Protein AF-A0A3P1Y7T7-F1 (afdb_monomer)

Mean predicted aligned error: 8.33 Å

Sequence (112 aa):
MSRRGDTLMEVLVALFILALFLPSLFSALGGCLLGAIRIEGADARRYGTDWWFNRLGSTVNVASLASMPRDLPGGGVSFVWSSRVGSHGEVWVTLEARSGTLDSPLVTVRAF

Nearest PDB structures (foldseek):
  5wxk-assembly1_B  TM=7.147E-01  e=1.038E+00  Neisseria meningitidis H44/76
  6j7m-assembly1_M  TM=6.402E-01  e=1.585E+00  Pseudomonas aeruginosa PAO1
  5yvf-assembly2_B  TM=6.743E-01  e=3.272E+00  Arabidopsis thaliana
  3u0k-assembly1_A  TM=3.248E-01  e=1.788E+00  Entacmaea quadricolor

Solvent-accessible surface area (backbone atoms only — not comparable to full-atom values): 6447 Å² total; per-residue (Å²): 140,80,78,73,62,62,58,53,52,52,51,52,51,52,49,52,54,48,60,68,48,45,61,59,52,51,51,50,52,51,50,53,51,54,48,51,55,52,51,53,34,51,52,50,28,51,53,47,48,52,55,54,55,65,69,53,62,82,70,73,47,73,67,61,61,68,70,52,71,51,52,40,90,95,53,73,33,40,49,48,73,52,74,48,76,47,97,86,73,35,36,37,36,42,37,35,25,34,30,75,90,88,55,81,62,48,74,48,74,50,77,69

Radius of gyration: 26.42 Å; Cα contacts (8 Å, |Δi|>4): 109; chains: 1; bounding box: 64×18×77 Å

Foldseek 3Di:
DPPPVVVVVVVVVVVVVCVVCVVVVVVVVVVVVVVVVQVVLVVVLVVQVVVQVVQCPDDHDPVSVVPGDQADVVGQKGKDKDWDQDPVRKIKIWIWIGGDDPDDTDIDIDID

Secondary structure (DSSP, 8-state):
---HHHHHHHHHHHHHHHHHHHHHHHHHHHHHHHHHHHHHHHHHHHHHHHHHHHHH-S---HHHHHTS-SB-TTSS-EEEEEEEE-TTS-EEEEEEEE-SSSS--EEEEEE-

pLDDT: mean 87.45, std 9.62, range [49.44, 96.38]

Structure (mmCIF, N/CA/C/O backbone):
data_AF-A0A3P1Y7T7-F1
#
_entry.id   AF-A0A3P1Y7T7-F1
#
loop_
_atom_site.group_PDB
_atom_site.id
_atom_site.type_symbol
_atom_site.label_atom_id
_atom_site.label_alt_id
_atom_site.label_comp_id
_atom_site.label_asym_id
_atom_site.label_entity_id
_atom_site.label_seq_id
_atom_site.pdbx_PDB_ins_code
_atom_site.Cartn_x
_atom_site.Cartn_y
_atom_site.Cartn_z
_atom_site.occupancy
_atom_site.B_iso_or_equiv
_atom_site.auth_seq_id
_atom_site.auth_comp_id
_atom_site.auth_asym_id
_atom_site.auth_atom_id
_atom_site.pdbx_PDB_model_num
ATOM 1 N N . MET A 1 1 ? 41.407 -1.692 -56.467 1.00 49.44 1 MET A N 1
ATOM 2 C CA . MET A 1 1 ? 41.419 -1.418 -55.011 1.00 49.44 1 MET A CA 1
ATOM 3 C C . MET A 1 1 ? 40.410 -0.317 -54.716 1.00 49.44 1 MET A C 1
ATOM 5 O O . MET A 1 1 ? 40.719 0.839 -54.949 1.00 49.44 1 MET A O 1
ATOM 9 N N . SER A 1 2 ? 39.208 -0.666 -54.252 1.00 51.88 2 SER A N 1
ATOM 10 C CA . SER A 1 2 ? 38.213 0.306 -53.780 1.00 51.88 2 SER A CA 1
ATOM 11 C C . SER A 1 2 ? 37.670 -0.185 -52.439 1.00 51.88 2 SER A C 1
ATOM 13 O O . SER A 1 2 ? 36.662 -0.865 -52.378 1.00 51.88 2 SER A O 1
ATOM 15 N N . ARG A 1 3 ? 38.432 0.053 -51.363 1.00 57.34 3 ARG A N 1
ATOM 16 C CA . ARG A 1 3 ? 38.107 -0.399 -49.993 1.00 57.34 3 ARG A CA 1
ATOM 17 C C . ARG A 1 3 ? 37.400 0.672 -49.146 1.00 57.34 3 ARG A C 1
ATOM 19 O O . ARG A 1 3 ? 37.129 0.439 -47.980 1.00 57.34 3 ARG A O 1
ATOM 26 N N . ARG A 1 4 ? 37.154 1.865 -49.703 1.00 56.28 4 ARG A N 1
ATOM 27 C CA . ARG A 1 4 ? 36.590 3.020 -48.972 1.00 56.28 4 ARG A CA 1
ATOM 28 C C . ARG A 1 4 ? 35.060 3.131 -49.042 1.00 56.28 4 ARG A C 1
ATOM 30 O O . ARG A 1 4 ? 34.495 3.841 -48.223 1.00 56.28 4 ARG A O 1
ATOM 37 N N . GLY A 1 5 ? 34.412 2.472 -50.007 1.00 57.44 5 GLY A N 1
ATOM 38 C CA . GLY A 1 5 ? 32.950 2.495 -50.180 1.00 57.44 5 GLY A CA 1
ATOM 39 C C . GLY A 1 5 ? 32.211 1.439 -49.352 1.00 57.44 5 GLY A C 1
ATOM 40 O O . GLY A 1 5 ? 31.167 1.745 -48.783 1.00 57.44 5 GLY A O 1
ATOM 41 N N . ASP A 1 6 ? 32.788 0.239 -49.220 1.00 65.25 6 ASP A N 1
ATOM 42 C CA . ASP A 1 6 ? 32.192 -0.862 -48.445 1.00 65.25 6 ASP A CA 1
ATOM 43 C C . ASP A 1 6 ? 32.059 -0.518 -46.959 1.00 65.25 6 ASP A C 1
ATOM 45 O O . ASP A 1 6 ? 31.004 -0.725 -46.371 1.00 65.25 6 ASP A O 1
ATOM 49 N N . THR A 1 7 ? 33.082 0.100 -46.363 1.00 79.88 7 THR A N 1
ATOM 50 C CA . T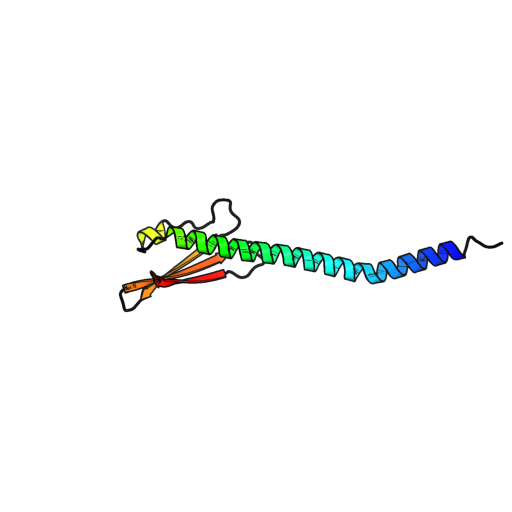HR A 1 7 ? 33.078 0.432 -44.931 1.00 79.88 7 THR A CA 1
ATOM 51 C C . THR A 1 7 ? 32.088 1.539 -44.571 1.00 79.88 7 THR A C 1
ATOM 53 O O . THR A 1 7 ? 31.503 1.510 -43.494 1.00 79.88 7 THR A O 1
ATOM 56 N N . LEU A 1 8 ? 31.858 2.515 -45.458 1.00 84.56 8 LEU A N 1
ATOM 57 C CA . LEU A 1 8 ? 30.873 3.575 -45.219 1.00 84.56 8 LEU A CA 1
ATOM 58 C C . LEU A 1 8 ? 29.440 3.043 -45.332 1.00 84.56 8 LEU A C 1
ATOM 60 O O . LEU A 1 8 ? 28.602 3.365 -44.491 1.00 84.56 8 LEU A O 1
ATOM 64 N N . MET A 1 9 ? 29.165 2.206 -46.334 1.00 88.69 9 MET A N 1
ATOM 65 C CA . MET A 1 9 ? 27.861 1.552 -46.470 1.00 88.69 9 MET A CA 1
ATOM 66 C C . MET A 1 9 ? 27.579 0.610 -45.300 1.00 88.69 9 MET A C 1
ATOM 68 O O . MET A 1 9 ? 26.477 0.629 -44.761 1.00 88.69 9 MET A O 1
ATOM 72 N N . GLU A 1 10 ? 28.575 -0.152 -44.853 1.00 86.38 10 GLU A N 1
ATOM 73 C CA . GLU A 1 10 ? 28.471 -1.023 -43.681 1.00 86.38 10 GLU A CA 1
ATOM 74 C C . GLU A 1 10 ? 28.134 -0.232 -42.407 1.00 86.38 10 GLU A C 1
ATOM 76 O O . GLU A 1 10 ? 27.218 -0.601 -41.673 1.00 86.38 10 GLU A O 1
ATOM 81 N N . VAL A 1 11 ? 28.788 0.916 -42.187 1.00 90.88 11 VAL A N 1
ATOM 82 C CA . VAL A 1 11 ? 28.488 1.810 -41.055 1.00 90.88 11 VAL A CA 1
ATOM 83 C C . VAL A 1 11 ? 27.074 2.391 -41.150 1.00 90.88 11 VAL A C 1
ATOM 85 O O . VAL A 1 11 ? 26.367 2.431 -40.145 1.00 90.88 11 VAL A O 1
ATOM 88 N N . LEU A 1 12 ? 26.625 2.816 -42.334 1.00 93.44 12 LEU A N 1
ATOM 89 C CA . LEU A 1 12 ? 25.268 3.346 -42.519 1.00 93.44 12 LEU A CA 1
ATOM 90 C C . LEU A 1 12 ? 24.197 2.280 -42.280 1.00 93.44 12 LEU A C 1
ATOM 92 O O . LEU A 1 12 ? 23.189 2.562 -41.634 1.00 93.44 12 LEU A O 1
ATOM 96 N N . VAL A 1 13 ? 24.425 1.055 -42.754 1.00 93.31 13 VAL A N 1
ATOM 97 C CA . VAL A 1 13 ? 23.530 -0.080 -42.507 1.00 93.31 13 VAL A CA 1
ATOM 98 C C . VAL A 1 13 ? 23.497 -0.414 -41.017 1.00 93.31 13 VAL A C 1
ATOM 100 O O . VAL A 1 13 ? 22.413 -0.562 -40.457 1.00 93.31 13 VAL A O 1
ATOM 103 N N . ALA A 1 14 ? 24.649 -0.452 -40.343 1.00 91.62 14 ALA A N 1
ATOM 104 C CA . ALA A 1 14 ? 24.716 -0.681 -38.903 1.00 91.62 14 ALA A CA 1
ATOM 105 C C . ALA A 1 14 ? 23.970 0.405 -38.105 1.00 91.62 14 ALA A C 1
ATOM 107 O O . ALA A 1 14 ? 23.218 0.082 -37.187 1.00 91.62 14 ALA A O 1
ATOM 108 N N . LEU A 1 15 ? 24.115 1.681 -38.480 1.00 92.75 15 LEU A N 1
ATOM 109 C CA . LEU A 1 15 ? 23.393 2.794 -37.854 1.00 92.75 15 LEU A CA 1
ATOM 110 C C . LEU A 1 15 ? 21.888 2.731 -38.114 1.00 92.75 15 LEU A C 1
ATOM 112 O O . LEU A 1 15 ? 21.104 2.994 -37.205 1.00 92.75 15 LEU A O 1
ATOM 116 N N . PHE A 1 16 ? 21.474 2.362 -39.326 1.00 93.94 16 PHE A N 1
ATOM 117 C CA . PHE A 1 16 ? 20.064 2.198 -39.664 1.00 93.94 16 PHE A CA 1
ATOM 118 C C . PHE A 1 16 ? 19.428 1.064 -38.853 1.00 93.94 16 PHE A C 1
ATOM 120 O O . PHE A 1 16 ? 18.373 1.249 -38.252 1.00 93.94 16 PHE A O 1
ATOM 127 N N . ILE A 1 17 ? 20.106 -0.081 -38.757 1.00 93.94 17 ILE A N 1
AT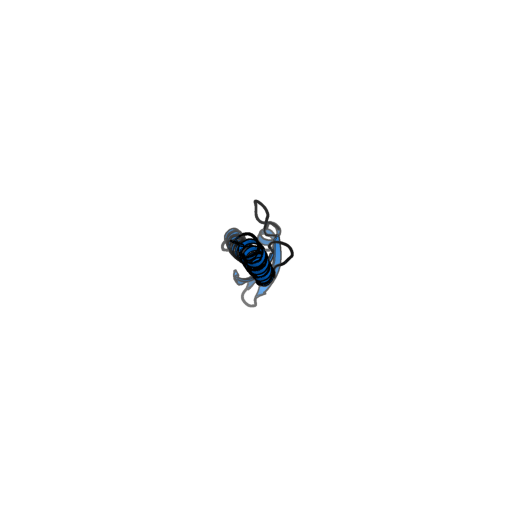OM 128 C CA . ILE A 1 17 ? 19.677 -1.209 -37.925 1.00 93.94 17 ILE A CA 1
ATOM 129 C C . ILE A 1 17 ? 19.592 -0.785 -36.455 1.00 93.94 17 ILE A C 1
ATOM 131 O O . ILE A 1 17 ? 18.576 -1.022 -35.803 1.00 93.94 17 ILE A O 1
ATOM 135 N N . LEU A 1 18 ? 20.617 -0.103 -35.937 1.00 90.94 18 LEU A N 1
ATOM 136 C CA . LEU A 1 18 ? 20.615 0.416 -34.570 1.00 90.94 18 LEU A CA 1
ATOM 137 C C . LEU A 1 18 ? 19.424 1.352 -34.332 1.00 90.94 18 LEU A C 1
ATOM 139 O O . LEU A 1 18 ? 18.742 1.211 -33.321 1.00 90.94 18 LEU A O 1
ATOM 143 N N . ALA A 1 19 ? 19.138 2.259 -35.267 1.00 93.56 19 ALA A N 1
ATOM 144 C CA . ALA A 1 19 ? 18.020 3.194 -35.175 1.00 93.56 19 ALA A CA 1
ATOM 145 C C . ALA A 1 19 ? 16.653 2.491 -35.161 1.00 93.56 19 ALA A C 1
ATOM 147 O O . ALA A 1 19 ? 15.742 2.972 -34.492 1.00 93.56 19 ALA A O 1
ATOM 148 N N . LEU A 1 20 ? 16.508 1.344 -35.833 1.00 95.19 20 LEU A N 1
ATOM 149 C CA . LEU A 1 20 ? 15.283 0.537 -35.781 1.00 95.19 20 LEU A CA 1
ATOM 150 C C . LEU A 1 20 ? 15.092 -0.151 -34.422 1.00 95.19 20 LEU A C 1
ATOM 152 O O . LEU A 1 20 ? 13.964 -0.259 -33.943 1.00 95.19 20 LEU A O 1
ATOM 156 N N . PHE A 1 21 ? 16.177 -0.595 -33.781 1.00 92.50 21 PHE A N 1
ATOM 157 C CA . PHE A 1 21 ? 16.112 -1.256 -32.472 1.00 92.50 21 PHE A CA 1
ATOM 158 C C . PHE A 1 21 ? 16.062 -0.280 -31.294 1.00 92.50 21 PHE A C 1
ATOM 160 O O . PHE A 1 21 ? 15.528 -0.622 -30.236 1.00 92.50 21 PHE A O 1
ATOM 167 N N . LEU A 1 22 ? 16.570 0.941 -31.465 1.00 92.88 22 LEU A N 1
ATOM 168 C CA . LEU A 1 22 ? 16.689 1.931 -30.399 1.00 92.88 22 LEU A CA 1
ATOM 169 C C . LEU A 1 22 ? 15.357 2.208 -29.668 1.00 92.88 22 LEU A C 1
ATOM 171 O O . LEU A 1 22 ? 15.353 2.139 -28.438 1.00 92.88 22 LEU A O 1
ATOM 175 N N . PRO A 1 23 ? 14.211 2.430 -30.351 1.00 91.88 23 PRO A N 1
ATOM 176 C CA . PRO A 1 23 ? 12.934 2.668 -29.678 1.00 91.88 23 PRO A CA 1
ATOM 177 C C . PRO A 1 23 ? 12.517 1.496 -28.790 1.00 91.88 23 PRO A C 1
ATOM 179 O O . PRO A 1 23 ? 12.115 1.701 -27.6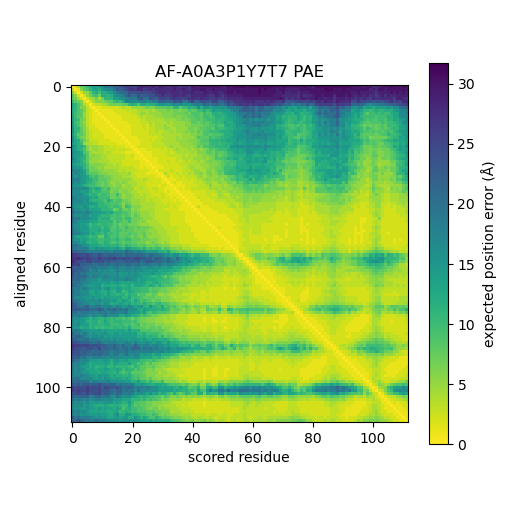48 1.00 91.88 23 PRO A O 1
ATOM 182 N N . SER A 1 24 ? 12.678 0.264 -29.283 1.00 91.25 24 SER A N 1
ATOM 183 C CA . SER A 1 24 ? 12.330 -0.942 -28.526 1.00 91.25 24 SER A CA 1
ATOM 184 C C . SER A 1 24 ? 13.197 -1.107 -27.277 1.00 91.25 24 SER A C 1
ATOM 186 O O . SER A 1 24 ? 12.683 -1.452 -26.214 1.00 91.25 24 SER A O 1
ATOM 188 N N . LEU A 1 25 ? 14.489 -0.773 -27.376 1.00 90.19 25 LEU A N 1
ATOM 189 C CA . LEU A 1 25 ? 15.419 -0.813 -26.254 1.00 90.19 25 LEU A CA 1
ATOM 190 C C . LEU A 1 25 ? 15.042 0.221 -25.188 1.00 90.19 25 LEU A C 1
ATOM 192 O O . LEU A 1 25 ? 14.961 -0.115 -24.008 1.00 90.19 25 LEU A O 1
ATOM 196 N N . PHE A 1 26 ? 14.752 1.460 -25.594 1.00 91.25 26 PHE A N 1
ATOM 197 C CA . PHE A 1 26 ? 14.304 2.505 -24.672 1.00 91.25 26 PHE A CA 1
ATOM 198 C C . PHE A 1 26 ? 12.964 2.163 -24.016 1.00 91.25 26 PHE A C 1
ATOM 200 O O . PHE A 1 26 ? 12.813 2.358 -22.811 1.00 91.25 26 PHE A O 1
ATOM 207 N N . SER A 1 27 ? 12.004 1.615 -24.766 1.00 89.88 27 SER A N 1
ATOM 208 C CA . SER A 1 27 ? 10.724 1.169 -24.206 1.00 89.88 27 SER A CA 1
ATOM 209 C C . SER A 1 27 ? 10.898 0.030 -23.204 1.00 89.88 27 SER A C 1
ATOM 211 O O . SER A 1 27 ? 10.288 0.070 -22.138 1.00 89.88 27 SER A O 1
ATOM 213 N N . ALA A 1 28 ? 11.750 -0.953 -23.503 1.00 90.75 28 ALA A N 1
ATOM 214 C CA . ALA A 1 28 ? 12.040 -2.052 -22.588 1.00 90.75 28 ALA A CA 1
ATOM 215 C C . ALA A 1 28 ? 12.701 -1.547 -21.297 1.00 90.75 28 ALA A C 1
ATOM 217 O O . ALA A 1 28 ? 12.239 -1.871 -20.206 1.00 90.75 28 ALA A O 1
ATOM 218 N N . LEU A 1 29 ? 13.720 -0.689 -21.409 1.00 90.50 29 LEU A N 1
ATOM 219 C CA . LEU A 1 29 ? 14.394 -0.087 -20.256 1.00 90.50 29 LEU A CA 1
ATOM 220 C C . LEU A 1 29 ? 13.437 0.756 -19.407 1.00 90.50 29 LEU A C 1
ATOM 222 O O . LEU A 1 29 ? 13.408 0.612 -18.185 1.00 90.50 29 LEU A O 1
ATOM 226 N N . GLY A 1 30 ? 12.618 1.594 -20.046 1.00 87.50 30 GLY A N 1
ATOM 227 C CA . GLY A 1 30 ? 11.605 2.395 -19.361 1.00 87.50 30 GLY A CA 1
ATOM 228 C C . GLY A 1 30 ? 10.564 1.529 -18.649 1.00 87.50 30 GLY A C 1
ATOM 229 O O . GLY A 1 30 ? 10.228 1.792 -17.495 1.00 87.50 30 GLY A O 1
ATOM 230 N N . GLY A 1 31 ? 10.101 0.458 -19.300 1.00 86.75 31 GLY A N 1
ATOM 231 C CA . GLY A 1 31 ? 9.180 -0.515 -18.716 1.00 86.75 31 GLY A CA 1
ATOM 232 C C . GLY A 1 31 ? 9.774 -1.242 -17.510 1.00 86.75 31 GLY A C 1
ATOM 233 O O . GLY A 1 31 ? 9.118 -1.341 -16.475 1.00 86.75 31 GLY A O 1
ATOM 234 N N . CYS A 1 32 ? 11.029 -1.687 -17.601 1.00 87.56 32 CYS A N 1
ATOM 235 C CA . CYS A 1 32 ? 11.743 -2.312 -16.488 1.00 87.56 32 CYS A CA 1
ATOM 236 C C . CYS A 1 32 ? 11.901 -1.359 -15.298 1.00 87.56 32 CYS A C 1
ATOM 238 O O . CYS A 1 32 ? 11.632 -1.756 -14.166 1.00 87.56 32 CYS A O 1
ATOM 240 N N . LEU A 1 33 ? 12.286 -0.102 -15.542 1.00 87.44 33 LEU A N 1
ATOM 241 C CA . LEU A 1 33 ? 12.459 0.891 -14.481 1.00 87.44 33 LEU A CA 1
ATOM 242 C C . LEU A 1 33 ? 11.132 1.206 -13.779 1.00 87.44 33 LEU A C 1
ATOM 244 O O . LEU A 1 33 ? 11.060 1.187 -12.552 1.00 87.44 33 LEU A O 1
ATOM 248 N N . LEU A 1 34 ? 10.065 1.442 -14.547 1.00 85.81 34 LEU A N 1
ATOM 249 C CA . LEU A 1 34 ? 8.726 1.650 -13.992 1.00 85.81 34 LEU A CA 1
ATOM 250 C C . LEU A 1 34 ? 8.242 0.423 -13.215 1.00 85.81 34 LEU A C 1
ATOM 252 O O . LEU A 1 34 ? 7.636 0.571 -12.157 1.00 85.81 34 LEU A O 1
ATOM 256 N N . GLY A 1 35 ? 8.524 -0.781 -13.717 1.00 83.38 35 GLY A N 1
ATOM 257 C CA . GLY A 1 35 ? 8.232 -2.033 -13.026 1.00 83.38 35 GLY A CA 1
ATOM 258 C C . GLY A 1 35 ? 8.924 -2.116 -11.666 1.00 83.38 35 GLY A C 1
ATOM 259 O O . GLY A 1 35 ? 8.264 -2.404 -10.671 1.00 83.38 35 GLY A O 1
ATOM 260 N N . ALA A 1 36 ? 10.218 -1.796 -11.603 1.00 85.06 36 ALA A N 1
ATOM 261 C CA . ALA A 1 36 ? 10.980 -1.794 -10.356 1.00 85.06 36 ALA A CA 1
ATOM 262 C C . ALA A 1 36 ? 10.405 -0.808 -9.324 1.00 85.06 36 ALA A C 1
ATOM 264 O O . ALA A 1 36 ? 10.158 -1.199 -8.186 1.00 85.06 36 ALA A O 1
ATOM 265 N N . ILE A 1 37 ? 10.091 0.425 -9.742 1.00 85.56 37 ILE A N 1
ATOM 266 C CA . ILE A 1 37 ? 9.494 1.451 -8.865 1.00 85.56 37 ILE A CA 1
ATOM 267 C C . ILE A 1 37 ? 8.135 0.988 -8.314 1.00 85.56 37 ILE A C 1
ATOM 269 O O . ILE A 1 37 ? 7.835 1.187 -7.138 1.00 85.56 37 ILE A O 1
ATOM 273 N N . ARG A 1 38 ? 7.308 0.343 -9.146 1.00 86.38 38 ARG A N 1
ATOM 274 C CA . ARG A 1 38 ? 6.002 -0.190 -8.720 1.00 86.38 38 ARG A CA 1
ATOM 275 C C . ARG A 1 38 ? 6.133 -1.327 -7.709 1.00 86.38 38 ARG A C 1
ATOM 277 O O . ARG A 1 38 ? 5.327 -1.406 -6.783 1.00 86.38 38 ARG A O 1
ATOM 284 N N . ILE A 1 39 ? 7.115 -2.211 -7.890 1.00 87.44 39 ILE A N 1
ATOM 285 C CA . ILE A 1 39 ? 7.383 -3.311 -6.953 1.00 87.44 39 ILE A CA 1
ATOM 286 C C . ILE A 1 39 ? 7.842 -2.745 -5.610 1.00 87.44 39 ILE A C 1
ATOM 288 O O . ILE A 1 39 ? 7.265 -3.091 -4.582 1.00 87.44 39 ILE A O 1
ATOM 292 N N . GLU A 1 40 ? 8.796 -1.812 -5.624 1.00 88.19 40 GLU A N 1
ATOM 293 C CA . GLU A 1 40 ? 9.281 -1.142 -4.415 1.00 88.19 40 GLU A CA 1
ATOM 294 C C . GLU A 1 40 ? 8.140 -0.441 -3.663 1.00 88.19 40 GLU A C 1
ATOM 296 O O . GLU A 1 40 ? 7.985 -0.615 -2.454 1.00 88.19 40 GLU A O 1
ATOM 301 N N . GLY A 1 41 ? 7.272 0.280 -4.380 1.00 88.31 41 GLY A N 1
ATOM 302 C CA . GLY A 1 41 ? 6.085 0.898 -3.794 1.00 88.31 41 GLY A CA 1
ATOM 303 C C . GLY A 1 41 ? 5.114 -0.122 -3.188 1.00 88.31 41 GLY A C 1
ATOM 304 O O . GLY A 1 41 ? 4.582 0.089 -2.095 1.00 88.31 41 GLY A O 1
ATOM 305 N N . ALA A 1 42 ? 4.877 -1.248 -3.863 1.00 89.19 42 ALA A N 1
ATOM 306 C CA . ALA A 1 42 ? 4.006 -2.305 -3.354 1.00 89.19 42 ALA A CA 1
ATOM 307 C C . ALA A 1 42 ? 4.552 -2.939 -2.066 1.00 89.19 42 ALA A C 1
ATOM 309 O O . ALA A 1 42 ? 3.792 -3.133 -1.112 1.00 89.19 42 ALA A O 1
ATOM 310 N N . ASP A 1 43 ? 5.854 -3.211 -2.016 1.00 91.06 43 ASP A N 1
ATOM 311 C CA . ASP A 1 43 ? 6.506 -3.779 -0.839 1.00 91.06 43 ASP A CA 1
ATOM 312 C C . ASP A 1 43 ? 6.549 -2.778 0.320 1.00 91.06 43 ASP A C 1
ATOM 314 O O . ASP A 1 43 ? 6.219 -3.143 1.450 1.00 91.06 43 ASP A O 1
ATOM 318 N N . ALA A 1 44 ? 6.818 -1.496 0.049 1.00 91.44 44 ALA A N 1
ATOM 319 C CA . ALA A 1 44 ? 6.751 -0.436 1.054 1.00 91.44 44 ALA A CA 1
ATOM 320 C C . ALA A 1 44 ? 5.349 -0.318 1.673 1.00 91.44 44 ALA A C 1
ATOM 322 O O . ALA A 1 44 ? 5.214 -0.222 2.894 1.00 91.44 44 ALA A O 1
ATOM 323 N N . ARG A 1 45 ? 4.285 -0.381 0.857 1.00 93.94 45 ARG A N 1
ATOM 324 C CA . ARG A 1 45 ? 2.895 -0.364 1.350 1.00 93.94 45 ARG A CA 1
ATOM 325 C C . ARG A 1 45 ? 2.575 -1.578 2.218 1.00 93.94 45 ARG A C 1
ATOM 327 O O . ARG A 1 45 ? 1.919 -1.411 3.247 1.00 93.94 45 ARG A O 1
ATOM 334 N N . ARG A 1 46 ? 3.023 -2.777 1.831 1.00 93.88 46 ARG A N 1
ATOM 335 C CA . ARG A 1 46 ? 2.838 -4.006 2.625 1.00 93.88 46 ARG A CA 1
ATOM 336 C C . ARG A 1 46 ? 3.542 -3.896 3.970 1.00 93.88 46 ARG A C 1
ATOM 338 O O . ARG A 1 46 ? 2.890 -4.006 5.004 1.00 93.88 46 ARG A O 1
ATOM 345 N N . TYR A 1 47 ? 4.829 -3.562 3.948 1.00 93.69 47 TYR A N 1
ATOM 346 C CA . TYR A 1 47 ? 5.617 -3.344 5.156 1.00 93.69 47 TYR A CA 1
ATOM 347 C C . TYR A 1 47 ? 4.985 -2.281 6.067 1.00 93.69 47 TYR A C 1
ATOM 349 O O . TYR A 1 47 ? 4.811 -2.509 7.262 1.00 93.69 47 TYR A O 1
ATOM 357 N N . GLY A 1 48 ? 4.589 -1.135 5.505 1.00 94.56 48 GLY A N 1
ATOM 358 C CA . GLY A 1 48 ? 3.967 -0.049 6.258 1.00 94.56 48 GLY A CA 1
ATOM 359 C C . GLY A 1 48 ? 2.623 -0.441 6.874 1.00 94.56 48 GLY A C 1
ATOM 360 O O . GLY A 1 48 ? 2.347 -0.076 8.013 1.00 94.56 48 GLY A O 1
ATOM 361 N N . THR A 1 49 ? 1.818 -1.226 6.156 1.00 94.88 49 THR A N 1
ATOM 362 C CA . THR A 1 49 ? 0.542 -1.772 6.648 1.00 94.88 49 THR A CA 1
ATOM 363 C C . THR A 1 49 ? 0.762 -2.699 7.840 1.00 94.88 49 THR A C 1
ATOM 365 O O . THR A 1 49 ? 0.109 -2.539 8.873 1.00 94.88 49 THR A O 1
ATOM 368 N N . ASP A 1 50 ? 1.703 -3.639 7.730 1.00 94.38 50 ASP A N 1
ATOM 369 C CA . ASP A 1 50 ? 2.021 -4.572 8.813 1.00 94.38 50 ASP A CA 1
ATOM 370 C C . ASP A 1 50 ? 2.570 -3.839 10.033 1.00 94.38 50 ASP A C 1
ATOM 372 O O . ASP A 1 50 ? 2.124 -4.068 11.157 1.00 94.38 50 ASP A O 1
ATOM 376 N N . TRP A 1 51 ? 3.484 -2.897 9.813 1.00 94.75 51 TRP A N 1
ATOM 377 C CA . TRP A 1 51 ? 4.010 -2.036 10.862 1.00 94.75 51 TRP A CA 1
ATOM 378 C C . TRP A 1 51 ? 2.900 -1.254 11.583 1.00 94.75 51 TRP A C 1
ATOM 380 O O . TRP A 1 51 ? 2.881 -1.205 12.815 1.00 94.75 51 TRP A O 1
ATOM 390 N N . TRP A 1 52 ? 1.955 -0.682 10.830 1.00 94.94 52 TRP A N 1
ATOM 391 C CA . TRP A 1 52 ? 0.851 0.108 11.374 1.00 94.94 52 TRP A CA 1
ATOM 392 C C . TRP A 1 52 ? -0.077 -0.752 12.239 1.00 94.94 52 TRP A C 1
ATOM 394 O O . TRP A 1 52 ? -0.375 -0.392 13.378 1.00 94.94 52 TRP A O 1
ATOM 404 N N . PHE A 1 53 ? -0.473 -1.933 11.753 1.00 93.12 53 PHE A N 1
ATOM 405 C CA . PHE A 1 53 ? -1.323 -2.841 12.526 1.00 93.12 53 PHE A CA 1
ATOM 406 C C . PHE A 1 53 ? -0.608 -3.456 13.731 1.00 93.12 53 PHE A C 1
ATOM 408 O O . PHE A 1 53 ? -1.230 -3.615 14.778 1.00 93.12 53 PHE A O 1
ATOM 415 N N . ASN A 1 54 ? 0.688 -3.759 13.634 1.00 91.75 54 ASN A N 1
ATOM 416 C CA . A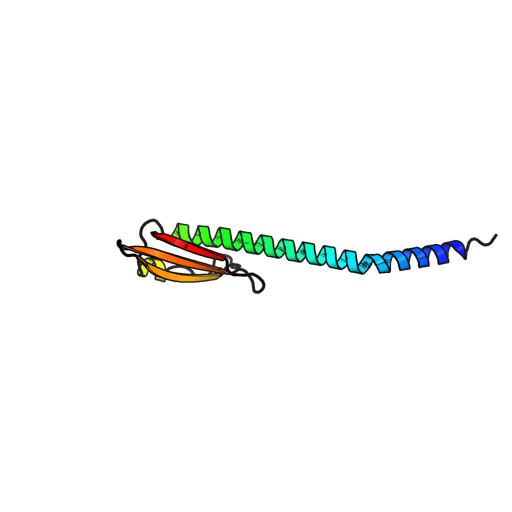SN A 1 54 ? 1.460 -4.271 14.770 1.00 91.75 54 ASN A CA 1
ATOM 417 C C . ASN A 1 54 ? 1.541 -3.253 15.917 1.00 91.75 54 ASN A C 1
ATOM 419 O O . ASN A 1 54 ? 1.652 -3.640 17.078 1.00 91.75 54 ASN A O 1
ATOM 423 N N . ARG A 1 55 ? 1.435 -1.952 15.615 1.00 90.50 55 ARG A N 1
ATOM 424 C CA . ARG A 1 55 ? 1.405 -0.885 16.622 1.00 90.50 55 ARG A CA 1
ATOM 425 C C . ARG A 1 55 ? 0.067 -0.783 17.363 1.00 90.50 55 ARG A C 1
ATOM 427 O O . ARG A 1 55 ? 0.063 -0.328 18.502 1.00 90.50 55 ARG A O 1
ATOM 434 N N . LEU A 1 56 ? -1.053 -1.182 16.752 1.00 87.00 56 LEU A N 1
ATOM 435 C CA . LEU A 1 56 ? -2.378 -1.103 17.391 1.00 87.00 56 LEU A CA 1
ATOM 436 C C . LEU A 1 56 ? -2.501 -2.044 18.599 1.00 87.00 56 LEU A C 1
ATOM 438 O O . LEU A 1 56 ? -3.303 -1.781 19.492 1.00 87.00 56 LEU A O 1
ATOM 442 N N . GLY A 1 57 ? -1.687 -3.102 18.650 1.00 75.31 57 GLY A N 1
ATOM 443 C CA . GLY A 1 57 ? -1.756 -4.115 19.699 1.00 75.31 57 GLY A CA 1
ATOM 444 C C . GLY A 1 57 ? -3.026 -4.968 19.609 1.00 75.31 57 GLY A C 1
ATOM 445 O O . GLY A 1 57 ? -3.668 -5.040 18.564 1.00 75.31 57 GLY A O 1
ATOM 446 N N . SER A 1 58 ? -3.372 -5.649 20.704 1.00 72.12 58 SER A N 1
ATOM 447 C CA . SER A 1 58 ? -4.510 -6.579 20.770 1.00 72.12 58 SER A CA 1
ATOM 448 C C . SER A 1 58 ? -5.854 -5.920 21.087 1.00 72.12 58 SER A C 1
ATOM 450 O O . SER A 1 58 ? -6.886 -6.521 20.821 1.00 72.12 58 SER A O 1
ATOM 452 N N . THR A 1 59 ? -5.869 -4.707 21.647 1.00 74.00 59 THR A N 1
ATOM 453 C CA . THR A 1 59 ? -7.104 -4.001 22.028 1.00 74.00 59 THR A CA 1
ATOM 454 C C . THR A 1 59 ? -7.159 -2.623 21.392 1.00 74.00 59 THR A C 1
ATOM 456 O O . THR A 1 59 ? -6.379 -1.733 21.744 1.00 74.00 59 THR A O 1
ATOM 459 N N . VAL A 1 60 ? -8.119 -2.430 20.489 1.00 83.56 60 VAL A N 1
ATOM 460 C CA . VAL A 1 60 ? -8.282 -1.185 19.736 1.00 83.56 60 VAL A CA 1
ATOM 461 C C . VAL A 1 60 ? -9.435 -0.369 20.296 1.00 83.56 60 VAL A C 1
ATOM 463 O O . VAL A 1 60 ? -10.561 -0.838 20.411 1.00 83.56 60 VAL A O 1
ATOM 466 N N . ASN A 1 61 ? -9.155 0.892 20.616 1.00 84.38 61 ASN A N 1
ATOM 467 C CA . ASN A 1 61 ? -10.164 1.875 20.987 1.00 84.38 61 ASN A CA 1
ATOM 468 C C . ASN A 1 61 ? -9.958 3.176 20.194 1.00 84.38 61 ASN A C 1
ATOM 470 O O . ASN A 1 61 ? -8.976 3.340 19.464 1.00 84.38 61 ASN A O 1
ATOM 474 N N . VAL A 1 62 ? -10.898 4.113 20.338 1.00 81.12 62 VAL A N 1
ATOM 475 C CA . VAL A 1 62 ? -10.873 5.400 19.622 1.00 81.12 62 VAL A CA 1
ATOM 476 C C . VAL A 1 62 ? -9.597 6.196 19.920 1.00 81.12 62 VAL A C 1
ATOM 478 O O . VAL A 1 62 ? -9.043 6.807 19.011 1.00 81.12 62 VAL A O 1
ATOM 481 N N . ALA A 1 63 ? -9.092 6.157 21.156 1.00 84.69 63 ALA A N 1
ATOM 482 C CA . ALA A 1 63 ? -7.870 6.861 21.538 1.00 84.69 63 ALA A CA 1
ATOM 483 C C . ALA A 1 63 ? -6.619 6.235 20.895 1.00 84.69 63 ALA A C 1
ATOM 485 O O . ALA A 1 63 ? -5.767 6.964 20.389 1.00 84.69 63 ALA A O 1
ATOM 486 N N . SER A 1 64 ? -6.539 4.901 20.838 1.00 88.38 64 SER A N 1
ATOM 487 C CA . SER A 1 64 ? -5.469 4.169 20.147 1.00 88.38 64 SER A CA 1
ATOM 488 C C . SER A 1 64 ?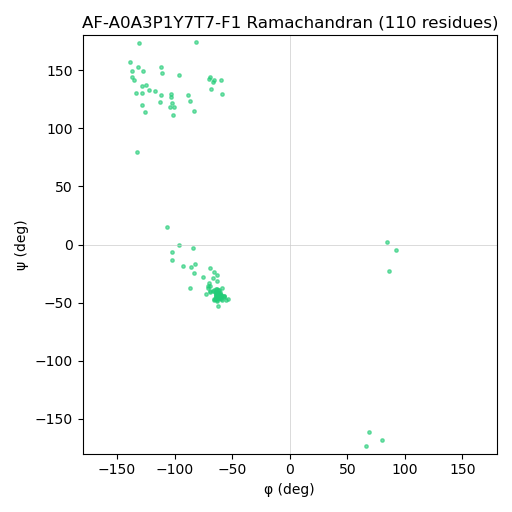 -5.459 4.463 18.648 1.00 88.38 64 SER A C 1
ATOM 490 O O . SER A 1 64 ? -4.396 4.614 18.062 1.00 88.38 64 SER A O 1
ATOM 492 N N . LEU A 1 65 ? -6.633 4.580 18.019 1.00 89.88 65 LEU A N 1
ATOM 493 C CA . LEU A 1 65 ? -6.736 4.972 16.611 1.00 89.88 65 LEU A CA 1
ATOM 494 C C . LEU A 1 65 ? -6.379 6.445 16.400 1.00 89.88 65 LEU A C 1
ATOM 496 O O . LEU A 1 65 ? -5.754 6.773 15.400 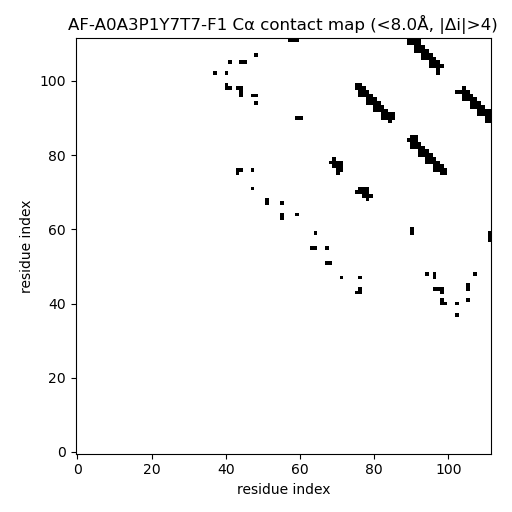1.00 89.88 65 LEU A O 1
ATOM 500 N N . ALA A 1 66 ? -6.753 7.340 17.314 1.00 88.50 66 ALA A N 1
ATOM 501 C CA . ALA A 1 66 ? -6.449 8.766 17.198 1.00 88.50 66 ALA A CA 1
ATOM 502 C C . ALA A 1 66 ? -4.945 9.068 17.313 1.00 88.50 66 ALA A C 1
ATOM 504 O O . ALA A 1 66 ? -4.472 10.030 16.712 1.00 88.50 66 ALA A O 1
ATOM 505 N N . SER A 1 67 ? -4.192 8.245 18.049 1.00 90.31 67 SER A N 1
ATOM 506 C CA . SER A 1 67 ? -2.737 8.377 18.194 1.00 90.31 67 SER A CA 1
ATOM 507 C C . SER A 1 67 ? -1.941 7.730 17.057 1.00 90.31 67 SER A C 1
ATOM 509 O O . SER A 1 67 ? -0.709 7.824 17.037 1.00 90.31 67 SER A O 1
ATOM 511 N N . MET A 1 68 ? -2.615 7.078 16.104 1.00 93.38 68 MET A N 1
ATOM 512 C CA . MET A 1 68 ? -1.935 6.421 15.000 1.00 93.38 68 MET A CA 1
ATOM 513 C C . MET A 1 68 ? -1.249 7.432 14.078 1.00 93.38 68 MET A C 1
ATOM 515 O O . MET A 1 68 ? -1.803 8.488 13.762 1.00 93.38 68 MET A O 1
ATOM 519 N N . PRO A 1 69 ? -0.036 7.111 13.611 1.00 93.00 69 PRO A N 1
ATOM 520 C CA . PRO A 1 69 ? 0.687 7.965 12.693 1.00 93.00 69 PRO A CA 1
ATOM 521 C C . PRO A 1 69 ? 0.005 7.964 11.321 1.00 93.00 69 PRO A C 1
ATOM 523 O O . PRO A 1 69 ? -0.489 6.938 10.845 1.00 93.00 69 PRO A O 1
ATOM 526 N N . ARG A 1 70 ? 0.005 9.137 10.684 1.00 94.50 70 ARG A N 1
ATOM 527 C CA . ARG A 1 70 ? -0.473 9.330 9.308 1.00 94.50 70 ARG A CA 1
ATOM 528 C C . ARG A 1 70 ? 0.576 8.964 8.268 1.00 94.50 70 ARG A C 1
ATOM 530 O O . ARG A 1 70 ? 0.209 8.718 7.132 1.00 94.50 70 ARG A O 1
ATOM 537 N N . ASP A 1 71 ? 1.838 8.868 8.669 1.00 94.00 71 ASP A N 1
ATOM 538 C CA . ASP A 1 71 ? 2.952 8.567 7.779 1.00 94.00 71 ASP A CA 1
ATOM 539 C C . ASP A 1 71 ? 3.896 7.558 8.426 1.00 94.00 71 ASP A C 1
ATOM 541 O O . ASP A 1 71 ? 4.055 7.509 9.653 1.00 94.00 71 ASP A O 1
ATOM 545 N N . LEU A 1 72 ? 4.531 6.739 7.594 1.00 93.50 72 LEU A N 1
ATOM 546 C CA . LEU A 1 72 ? 5.566 5.820 8.038 1.00 93.50 72 LEU A CA 1
ATOM 547 C C . LEU A 1 72 ? 6.805 6.624 8.475 1.00 93.50 72 LEU A C 1
ATOM 549 O O . LEU A 1 72 ? 7.223 7.537 7.757 1.00 93.50 72 LEU A O 1
ATOM 553 N N . PRO A 1 73 ? 7.427 6.319 9.629 1.00 89.06 73 PRO A N 1
ATOM 554 C CA . PRO A 1 73 ? 8.680 6.952 10.022 1.00 89.06 73 PRO A CA 1
ATOM 555 C C . PRO A 1 73 ? 9.761 6.703 8.968 1.00 89.06 73 PRO A C 1
ATOM 557 O O . PRO A 1 73 ? 9.980 5.564 8.565 1.00 89.06 73 PRO A O 1
ATOM 560 N N . GLY A 1 74 ? 10.428 7.768 8.524 1.00 84.56 74 GLY A N 1
ATOM 561 C CA . GLY A 1 74 ? 11.330 7.720 7.365 1.00 84.56 74 GLY A CA 1
ATOM 562 C C . GLY A 1 74 ? 10.658 8.077 6.032 1.00 84.56 74 GLY A C 1
ATOM 563 O O . GLY A 1 74 ? 11.351 8.237 5.033 1.00 84.56 74 GLY A O 1
ATOM 564 N N . GLY A 1 75 ? 9.340 8.291 6.026 1.00 85.75 75 GLY A N 1
ATOM 565 C CA . GLY A 1 75 ? 8.570 8.728 4.866 1.00 85.75 75 GLY A CA 1
ATOM 566 C C . GLY A 1 75 ? 8.232 7.598 3.893 1.00 85.75 75 GLY A C 1
ATOM 567 O O . GLY A 1 75 ? 8.360 6.414 4.193 1.00 85.75 75 GLY A O 1
ATOM 568 N N . GLY A 1 76 ? 7.747 7.980 2.711 1.00 86.75 76 GLY A N 1
ATOM 569 C CA . GLY A 1 76 ? 7.490 7.060 1.598 1.00 86.75 76 GLY A CA 1
ATOM 570 C C . GLY A 1 76 ? 6.122 6.372 1.610 1.00 86.75 76 GLY A C 1
ATOM 571 O O . GLY A 1 76 ? 5.640 6.009 0.539 1.00 86.75 76 GLY A O 1
ATOM 572 N N . VAL A 1 77 ? 5.457 6.256 2.766 1.00 93.25 77 VAL A N 1
ATOM 573 C CA . VAL A 1 77 ? 4.095 5.705 2.868 1.00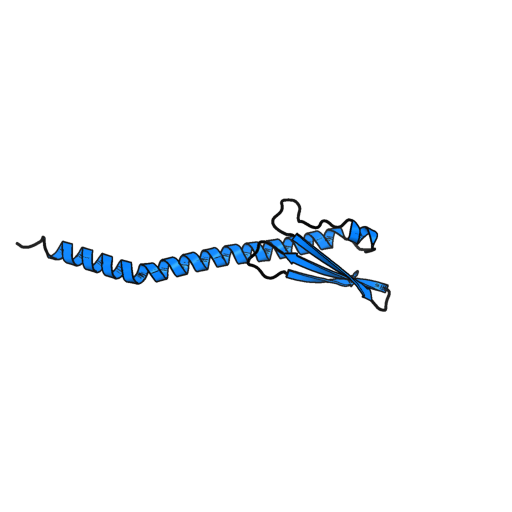 93.25 77 VAL A CA 1
ATOM 574 C C . VAL A 1 77 ? 3.213 6.584 3.750 1.00 93.25 77 VAL A C 1
ATOM 576 O O . VAL A 1 77 ? 3.600 6.900 4.874 1.00 93.25 77 VAL A O 1
ATOM 579 N N . SER A 1 78 ? 2.024 6.930 3.259 1.00 94.44 78 SER A N 1
ATOM 580 C CA . SER A 1 78 ? 0.981 7.628 4.014 1.00 94.44 78 SER A CA 1
ATOM 581 C C . SER A 1 78 ? -0.235 6.737 4.258 1.00 94.44 78 SER A C 1
ATOM 583 O O . SER A 1 78 ? -0.519 5.807 3.497 1.00 94.44 78 SER A O 1
ATOM 585 N N . PHE A 1 79 ? -0.949 7.020 5.343 1.00 95.38 79 PHE A N 1
ATOM 586 C CA . PHE A 1 79 ? -1.995 6.186 5.911 1.00 95.38 79 PHE A CA 1
ATOM 587 C C . PHE A 1 79 ? -3.286 6.971 6.128 1.00 95.38 79 PHE A C 1
ATOM 589 O O . PHE A 1 79 ? -3.325 8.012 6.792 1.00 95.38 79 PHE A O 1
ATOM 596 N N . VAL A 1 80 ? -4.382 6.401 5.644 1.00 95.38 80 VAL A N 1
ATO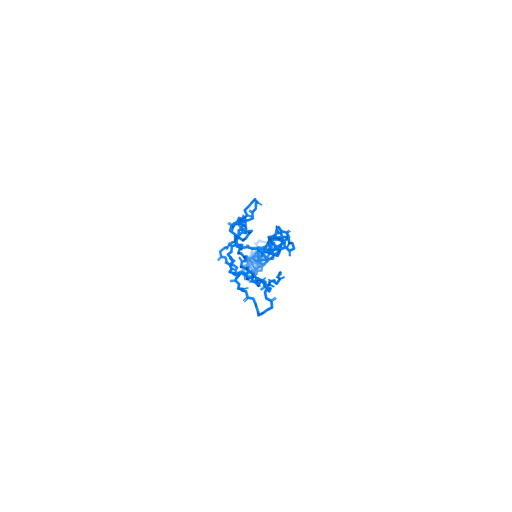M 597 C CA . VAL A 1 80 ? -5.744 6.845 5.940 1.00 95.38 80 VAL A CA 1
ATOM 598 C C . VAL A 1 80 ? -6.507 5.650 6.479 1.00 95.38 80 VAL A C 1
ATOM 600 O O . VAL A 1 80 ? -6.366 4.551 5.962 1.00 95.38 80 VAL A O 1
ATOM 603 N N . TRP A 1 81 ? -7.308 5.837 7.523 1.00 95.19 81 TRP A N 1
ATOM 604 C CA . TRP A 1 81 ? -8.096 4.743 8.075 1.00 95.19 81 TRP A CA 1
ATOM 605 C C . TRP A 1 81 ? -9.498 5.181 8.453 1.00 95.19 81 TRP A C 1
ATOM 607 O O . TRP A 1 81 ? -9.758 6.351 8.745 1.00 95.19 81 TRP A O 1
ATOM 617 N N . SER A 1 82 ? -10.381 4.195 8.490 1.00 93.62 82 SER A N 1
ATOM 618 C CA . SER A 1 82 ? -11.708 4.279 9.082 1.00 93.62 82 SER A CA 1
ATOM 619 C C . SER A 1 82 ? -11.933 3.068 9.982 1.00 93.62 82 SER A C 1
ATOM 621 O O . SER A 1 82 ? -11.327 2.012 9.785 1.00 93.62 82 SER A O 1
ATOM 623 N N . SER A 1 83 ? -12.785 3.221 10.991 1.00 92.12 83 SER A N 1
ATOM 624 C CA . SER A 1 83 ? -13.182 2.118 11.857 1.00 92.12 83 SER A CA 1
ATOM 625 C C . SER A 1 83 ? -14.697 2.002 11.945 1.00 92.12 83 SER A C 1
ATOM 627 O O . SER A 1 83 ? -15.424 2.990 11.833 1.00 92.12 83 SER A O 1
ATOM 629 N N . ARG A 1 84 ? -15.173 0.775 12.139 1.00 91.88 84 ARG A N 1
ATOM 630 C CA . ARG A 1 84 ? -16.573 0.465 12.435 1.00 91.88 84 ARG A CA 1
ATOM 631 C C . ARG A 1 84 ? -16.636 -0.580 13.541 1.00 91.88 84 ARG A C 1
ATOM 633 O O . ARG A 1 84 ? -15.800 -1.480 13.583 1.00 91.88 84 ARG A O 1
ATOM 640 N N . VAL A 1 85 ? -17.633 -0.470 14.408 1.00 90.12 85 VAL A N 1
ATOM 641 C CA . VAL A 1 85 ? -17.903 -1.482 15.435 1.00 90.12 85 VAL A CA 1
ATOM 642 C C . VAL A 1 85 ? -18.828 -2.538 14.836 1.00 90.12 85 VAL A C 1
ATOM 644 O O . VAL A 1 85 ? -19.833 -2.202 14.208 1.00 90.12 85 VAL A O 1
ATOM 647 N N . GLY A 1 86 ? -18.440 -3.802 14.961 1.00 86.50 86 GLY A N 1
ATOM 648 C CA . GLY A 1 86 ? -19.215 -4.953 14.529 1.00 86.50 86 GLY A CA 1
ATOM 649 C C . GLY A 1 86 ? -20.285 -5.348 15.543 1.00 86.50 86 GLY A C 1
ATOM 650 O O . GLY A 1 86 ? -20.397 -4.781 16.630 1.00 86.50 86 GLY A O 1
ATOM 651 N N . SER A 1 87 ? -21.111 -6.324 15.176 1.00 87.31 87 SER A N 1
ATOM 652 C CA . SER A 1 87 ? -22.276 -6.716 15.975 1.00 87.31 87 SER A CA 1
ATOM 653 C C . SER A 1 87 ? -21.919 -7.395 17.299 1.00 87.31 87 SER A C 1
ATOM 655 O O . SER A 1 87 ? -22.758 -7.426 18.194 1.00 87.31 87 SER A O 1
ATOM 657 N N . HIS A 1 88 ? -20.702 -7.927 17.438 1.00 83.44 88 HIS A N 1
ATOM 658 C CA . HIS A 1 88 ? -20.230 -8.608 18.645 1.00 83.44 88 HIS A CA 1
ATOM 659 C C . HIS A 1 88 ? -19.224 -7.759 19.437 1.00 83.44 88 HIS A C 1
ATOM 661 O O . HIS A 1 88 ? -18.556 -8.270 20.333 1.00 83.44 88 HIS A O 1
ATOM 667 N N . GLY A 1 89 ? -19.142 -6.456 19.141 1.00 83.62 89 GLY A N 1
ATOM 668 C CA . GLY A 1 89 ? -18.241 -5.519 19.812 1.00 83.62 89 GLY A CA 1
ATOM 669 C C . GLY A 1 89 ? -16.821 -5.493 19.246 1.00 83.62 89 GLY A C 1
ATOM 670 O O . GLY A 1 89 ? -15.999 -4.729 19.747 1.00 83.62 89 GLY A O 1
ATOM 671 N N . GLU A 1 90 ? -16.535 -6.270 18.199 1.00 88.56 90 GLU A N 1
ATOM 672 C CA . GLU A 1 90 ? -15.251 -6.238 17.505 1.00 88.56 90 GLU A CA 1
ATOM 673 C C . GLU A 1 90 ? -15.069 -4.921 16.734 1.00 88.56 90 GLU A C 1
ATOM 675 O O . GLU A 1 90 ? -16.018 -4.370 16.164 1.00 88.56 90 GLU A O 1
ATOM 680 N N . VAL A 1 91 ? -13.847 -4.397 16.686 1.00 90.19 91 VAL A N 1
ATOM 681 C CA . VAL A 1 91 ? -13.533 -3.163 15.959 1.00 90.19 91 VAL A CA 1
ATOM 682 C C . VAL A 1 91 ? -12.873 -3.521 14.639 1.00 90.19 91 VAL A C 1
ATOM 684 O O . VAL A 1 91 ? -11.730 -3.968 14.577 1.00 90.19 91 VAL A O 1
ATOM 687 N N . TRP A 1 92 ? -13.588 -3.272 13.550 1.00 91.94 92 TRP A N 1
ATOM 688 C CA . TRP A 1 92 ? -13.063 -3.420 12.202 1.00 91.94 92 TRP A CA 1
ATOM 689 C C . TRP A 1 92 ? -12.361 -2.135 11.793 1.00 91.94 92 TRP A C 1
ATOM 691 O O . TRP A 1 92 ? -12.979 -1.071 11.760 1.00 91.94 92 TRP A O 1
ATOM 701 N N . VAL A 1 93 ? -11.090 -2.236 11.427 1.00 93.44 93 VAL A N 1
ATOM 702 C CA . VAL A 1 93 ? -10.282 -1.119 10.942 1.00 93.44 93 VAL A CA 1
ATOM 703 C C . VAL A 1 93 ? -9.960 -1.347 9.474 1.00 93.44 93 VAL A C 1
ATOM 705 O O . VAL A 1 93 ? -9.372 -2.365 9.116 1.00 93.44 93 VAL A O 1
ATOM 708 N N . THR A 1 94 ? -10.343 -0.393 8.630 1.00 95.69 94 THR A N 1
ATOM 709 C CA . THR A 1 94 ? -9.952 -0.333 7.218 1.00 95.69 94 THR A CA 1
ATOM 710 C C . THR A 1 94 ? -8.822 0.670 7.084 1.00 95.69 94 THR A C 1
ATOM 712 O O . THR A 1 94 ? -9.018 1.845 7.388 1.00 95.69 94 THR A O 1
ATOM 715 N N . LEU A 1 95 ? -7.658 0.209 6.640 1.00 96.31 95 LEU A N 1
ATOM 716 C CA . LEU A 1 95 ? -6.458 1.007 6.426 1.00 96.31 95 LEU A CA 1
ATOM 717 C C . LEU A 1 95 ? -6.157 1.093 4.930 1.00 96.31 95 LEU A C 1
ATOM 719 O O . LEU A 1 95 ? -6.056 0.072 4.255 1.00 96.31 95 LEU A O 1
ATOM 723 N N . GLU A 1 96 ? -5.96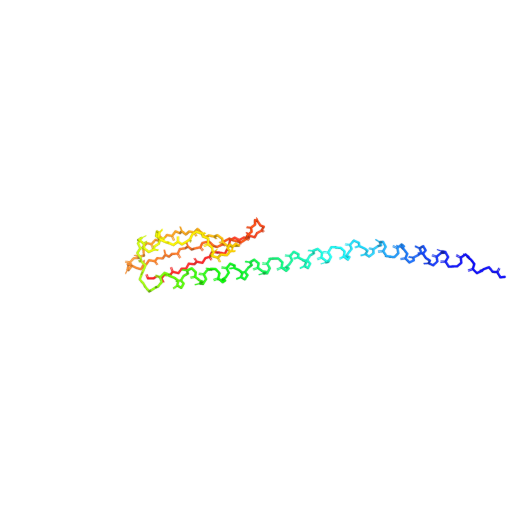0 2.305 4.436 1.00 96.38 96 GLU A N 1
ATOM 724 C CA . GLU A 1 96 ? -5.405 2.598 3.122 1.00 96.38 96 GLU A CA 1
ATOM 725 C C . GLU A 1 96 ? -3.957 3.065 3.279 1.00 96.38 96 GLU A C 1
ATOM 727 O O . GLU A 1 96 ? -3.701 4.111 3.878 1.00 96.38 96 GLU A O 1
ATOM 732 N N . ALA A 1 97 ? -3.016 2.317 2.708 1.00 95.00 97 ALA A N 1
ATOM 733 C CA . ALA A 1 97 ? -1.614 2.699 2.605 1.00 95.00 97 ALA A CA 1
ATOM 734 C C . ALA A 1 97 ? -1.299 3.180 1.182 1.00 95.00 97 ALA A C 1
ATOM 736 O O . ALA A 1 97 ? -1.602 2.496 0.202 1.00 95.00 97 ALA A O 1
ATOM 737 N N . ARG A 1 98 ? -0.667 4.346 1.049 1.00 93.69 98 ARG A N 1
ATOM 738 C CA . ARG A 1 98 ? -0.295 4.962 -0.235 1.00 93.69 98 ARG A CA 1
ATOM 739 C C . ARG A 1 98 ? 1.206 5.194 -0.275 1.00 93.69 98 ARG A C 1
ATOM 741 O O . ARG A 1 98 ? 1.741 5.739 0.678 1.00 93.69 98 ARG A O 1
ATOM 748 N N . SER A 1 99 ? 1.874 4.827 -1.367 1.00 89.69 99 SER A N 1
ATOM 749 C CA . SER A 1 99 ? 3.282 5.182 -1.586 1.00 89.69 99 SER A CA 1
ATOM 750 C C . SER A 1 99 ? 3.446 5.834 -2.954 1.00 89.69 99 SER A C 1
ATOM 752 O O . SER A 1 99 ? 3.142 5.225 -3.980 1.00 89.69 99 SER A O 1
ATOM 754 N N . GLY A 1 100 ? 3.927 7.075 -2.972 1.00 79.88 100 GLY A N 1
ATOM 755 C CA . GLY A 1 100 ? 4.025 7.861 -4.200 1.00 79.88 100 GLY A CA 1
ATOM 756 C C . GLY A 1 100 ? 2.664 8.217 -4.817 1.00 79.88 100 GLY A C 1
ATOM 757 O O . GLY A 1 100 ? 1.604 8.000 -4.232 1.00 79.88 100 GLY A O 1
ATOM 758 N N . THR A 1 101 ? 2.703 8.817 -6.005 1.00 65.56 101 THR A N 1
ATOM 759 C CA . THR A 1 101 ? 1.532 9.401 -6.687 1.00 65.56 101 THR A CA 1
ATOM 760 C C . THR A 1 101 ? 0.957 8.535 -7.810 1.00 65.56 101 THR A C 1
ATOM 762 O O . THR A 1 101 ? -0.144 8.805 -8.278 1.00 65.56 101 THR A O 1
ATOM 765 N N . LEU A 1 102 ? 1.685 7.506 -8.255 1.00 61.84 102 LEU A N 1
ATOM 766 C CA . LEU A 1 102 ? 1.369 6.716 -9.457 1.00 61.84 102 LEU A CA 1
ATOM 767 C C . LEU A 1 102 ? 0.733 5.348 -9.171 1.00 61.84 102 LEU A C 1
ATOM 769 O O . LEU A 1 102 ? 0.324 4.651 -10.104 1.00 61.84 102 LEU A O 1
ATOM 773 N N . ASP A 1 103 ? 0.654 4.960 -7.901 1.00 70.94 103 ASP A N 1
ATOM 774 C CA . ASP A 1 103 ? 0.206 3.636 -7.495 1.00 70.94 103 ASP A CA 1
ATOM 775 C C . ASP A 1 103 ? -1.150 3.663 -6.796 1.00 70.94 103 ASP A C 1
ATOM 777 O O . ASP A 1 103 ? -1.504 4.596 -6.075 1.00 70.94 103 ASP A O 1
ATOM 781 N N . SER A 1 104 ? -1.906 2.584 -6.995 1.00 83.25 104 SER A N 1
ATOM 782 C CA . SER A 1 104 ? -3.151 2.360 -6.270 1.00 83.25 104 SER A CA 1
ATOM 783 C C . SER A 1 104 ? -2.876 2.150 -4.775 1.00 83.25 104 SER A C 1
ATOM 785 O O . SER A 1 104 ? -1.895 1.483 -4.423 1.00 83.25 104 SER A O 1
ATOM 787 N N . PRO A 1 105 ? -3.737 2.683 -3.887 1.00 89.38 105 PRO A N 1
ATOM 788 C CA . PRO A 1 105 ? -3.628 2.418 -2.460 1.00 89.38 105 PRO A CA 1
ATOM 789 C C . PRO A 1 105 ? -3.741 0.917 -2.187 1.00 89.38 105 PRO A C 1
ATOM 791 O O . PRO A 1 105 ? -4.554 0.219 -2.796 1.00 89.38 105 PRO A O 1
ATOM 794 N N . LEU A 1 106 ? -2.954 0.426 -1.233 1.00 92.62 106 LEU A N 1
ATOM 795 C CA . LEU A 1 106 ? -3.174 -0.886 -0.644 1.00 92.62 106 LEU A CA 1
ATOM 796 C C . LEU A 1 106 ? -4.223 -0.732 0.455 1.00 92.62 106 LEU A C 1
ATOM 798 O O . LEU A 1 106 ? -3.972 -0.056 1.450 1.00 92.62 106 LEU A O 1
ATOM 802 N N . VAL A 1 107 ? -5.384 -1.356 0.272 1.00 95.19 107 VAL A N 1
ATOM 803 C CA . VAL A 1 107 ? -6.467 -1.336 1.259 1.00 95.19 107 VAL A CA 1
ATOM 804 C C . VAL A 1 107 ? -6.476 -2.658 2.012 1.00 95.19 107 VAL A C 1
ATOM 806 O O . VAL A 1 107 ? -6.599 -3.719 1.405 1.00 95.19 107 VAL A O 1
ATOM 809 N N . THR A 1 108 ? -6.343 -2.595 3.333 1.00 95.56 108 THR A N 1
ATOM 810 C CA . THR A 1 108 ? -6.338 -3.766 4.213 1.00 95.56 108 THR A CA 1
ATOM 811 C C . THR A 1 108 ? -7.338 -3.571 5.337 1.00 95.56 108 THR A C 1
ATOM 813 O O . THR A 1 108 ? -7.412 -2.502 5.939 1.00 95.56 108 THR A O 1
ATOM 816 N N . VAL A 1 109 ? -8.099 -4.619 5.641 1.00 93.88 109 VAL A N 1
ATOM 817 C CA . VAL A 1 109 ? -9.090 -4.612 6.717 1.00 93.88 109 VAL A CA 1
ATOM 818 C C . VAL A 1 109 ? -8.692 -5.643 7.765 1.00 93.88 109 VAL A C 1
ATOM 820 O O . VAL A 1 109 ? -8.390 -6.784 7.419 1.00 93.88 109 VAL A O 1
ATOM 823 N N . ARG A 1 110 ? -8.704 -5.257 9.044 1.00 92.19 110 ARG A N 1
ATOM 824 C CA . ARG A 1 110 ? -8.440 -6.160 10.172 1.00 92.19 110 ARG A CA 1
ATOM 825 C C . ARG A 1 110 ? -9.458 -5.934 11.289 1.00 92.19 110 ARG A C 1
ATOM 827 O O . ARG A 1 110 ? -9.852 -4.796 11.537 1.00 92.19 110 ARG A O 1
ATOM 834 N N . ALA A 1 111 ? -9.890 -7.020 11.924 1.00 90.62 111 ALA A N 1
ATOM 835 C CA . ALA A 1 111 ? -10.732 -6.990 13.116 1.00 90.62 111 ALA A CA 1
ATOM 836 C C . ALA A 1 111 ? -9.869 -7.117 14.378 1.00 90.62 111 ALA A C 1
ATOM 838 O O . ALA A 1 111 ? -8.853 -7.818 14.353 1.00 90.62 111 ALA A O 1
ATOM 839 N N . PHE A 1 112 ? -10.295 -6.443 15.442 1.00 87.88 112 PHE A N 1
ATOM 840 C CA . PHE A 1 112 ? -9.689 -6.443 16.772 1.00 87.88 112 PHE A CA 1
ATOM 841 C C . PHE A 1 112 ? -10.754 -6.669 17.840 1.00 87.88 112 PHE A C 1
ATOM 843 O O . PHE A 1 112 ? -11.894 -6.188 17.629 1.00 87.88 112 PHE A O 1
#